Protein AF-A0A147KDQ9-F1 (afdb_monomer)

Solvent-accessible surface area (backbone atoms only — not comparable to full-atom values): 6694 Å² total; per-residue (Å²): 138,82,65,73,85,80,71,43,67,66,61,52,50,49,51,52,52,47,55,50,48,77,66,48,71,73,97,80,78,77,42,20,35,62,32,43,52,50,26,48,56,58,44,54,78,77,46,95,68,72,70,48,73,58,64,41,57,66,44,15,33,39,36,40,86,88,70,53,50,37,37,23,43,90,65,26,32,38,34,63,49,98,86,64,49,82,44,77,42,60,36,92,40,34,65,63,49,34,54,53,51,48,66,70,64,48,79,79,76,75,81,82,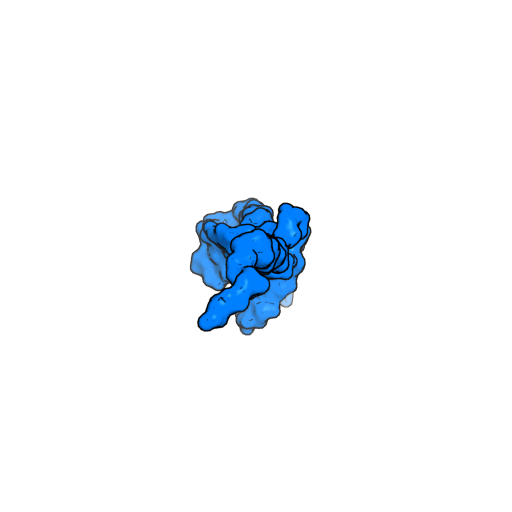125

Mean predicted aligned error: 12.44 Å

pLDDT: mean 78.56, std 15.5, range [39.53, 95.81]

Sequence (113 aa):
MSHPRLNNPRTYRAKQAEAARVRRLPKHGFRADRSVEALFCELREGWAQPWFQTGSPDVAFVSTTCGLNVWCCDGMFIWSDRCGATVTHPANDPSGAAARLNSMLAPQVSAAA

Foldseek 3Di:
DDDPVVPDVVVVVVVVVVVVVVVDDDPPDFFQLVLQVLLCVLQVVPDPFDKDWDDGRAKIWIATPVGWIWIGHDQWIWTAAPVRDIDIDGSVCSNVVNVVVCVRPDDPPPPDD

Radius of gyration: 21.88 Å; Cα contacts (8 Å, |Δi|>4): 139; chains: 1; bounding box: 82×25×46 Å

Nearest PDB structures (foldseek):
  4n7z-assembly1_A-2  TM=5.007E-01  e=2.232E-01  Homo sapiens
  8xpg-assembly1_B  TM=5.405E-01  e=5.542E-01  Homo sapiens
  6w3j-assembly1_B  TM=5.320E-01  e=1.376E+00  Homo sapiens
  6n45-assembly1_B  TM=3.857E-01  e=6.648E-01  Homo sapiens
  6n46-assembly1_A  TM=4.474E-01  e=1.554E+00  Homo sapiens

Structure (mmCIF, N/CA/C/O backbone):
data_AF-A0A147KDQ9-F1
#
_entry.id   AF-A0A147KDQ9-F1
#
loop_
_atom_site.group_PDB
_atom_site.id
_atom_site.type_symbol
_atom_site.label_atom_id
_atom_site.label_alt_id
_atom_site.label_comp_id
_atom_site.label_asym_id
_atom_site.label_entity_id
_atom_site.label_seq_id
_atom_site.pdbx_PDB_ins_code
_atom_site.Cartn_x
_atom_site.Cartn_y
_atom_site.Cartn_z
_atom_site.occupancy
_atom_site.B_iso_or_equiv
_atom_site.auth_seq_id
_atom_site.auth_comp_id
_atom_site.auth_asym_id
_atom_site.auth_atom_id
_atom_site.pdbx_PDB_model_num
ATOM 1 N N . MET A 1 1 ? 53.501 -10.937 -19.959 1.00 45.31 1 MET A N 1
ATOM 2 C CA . MET A 1 1 ? 52.968 -10.664 -21.311 1.00 45.31 1 MET A CA 1
ATOM 3 C C . MET A 1 1 ? 51.501 -10.281 -21.184 1.00 45.31 1 MET A C 1
ATOM 5 O O . MET A 1 1 ? 50.697 -11.112 -20.788 1.00 45.31 1 MET A O 1
ATOM 9 N N . SER A 1 2 ? 51.162 -9.017 -21.424 1.00 54.25 2 SER A N 1
ATOM 10 C CA . SER A 1 2 ? 49.806 -8.480 -21.243 1.00 54.25 2 SER A CA 1
ATOM 11 C C . SER A 1 2 ? 49.020 -8.658 -22.544 1.00 54.25 2 SER A C 1
ATOM 13 O O . SER A 1 2 ? 49.371 -8.052 -23.552 1.00 54.25 2 SER A O 1
ATOM 15 N N . HIS A 1 3 ? 47.985 -9.503 -22.561 1.00 50.81 3 HIS A N 1
ATOM 16 C CA . HIS A 1 3 ? 47.172 -9.732 -23.760 1.00 50.81 3 HIS A CA 1
ATOM 17 C C . HIS A 1 3 ? 46.400 -8.451 -24.151 1.00 50.81 3 HIS A C 1
ATOM 19 O O . HIS A 1 3 ? 45.506 -8.038 -23.406 1.00 50.81 3 HIS A O 1
ATOM 25 N N . PRO A 1 4 ? 46.652 -7.838 -25.329 1.00 54.56 4 PRO A N 1
ATOM 26 C CA . PRO A 1 4 ? 46.043 -6.554 -25.713 1.00 54.56 4 PRO A CA 1
ATOM 27 C C . PRO A 1 4 ? 44.512 -6.596 -25.831 1.00 54.56 4 PRO A C 1
ATOM 29 O O . PRO A 1 4 ? 43.841 -5.572 -25.749 1.00 54.56 4 PRO A O 1
ATOM 32 N N . ARG A 1 5 ? 43.942 -7.795 -26.010 1.00 54.56 5 ARG A N 1
ATOM 33 C CA . ARG A 1 5 ? 42.498 -8.008 -26.187 1.00 54.56 5 ARG A CA 1
ATOM 34 C C . ARG A 1 5 ? 41.688 -7.935 -24.890 1.00 54.56 5 ARG A C 1
ATOM 36 O O . ARG A 1 5 ? 40.474 -7.785 -24.965 1.00 54.56 5 ARG A O 1
ATOM 43 N N . LEU A 1 6 ? 42.333 -8.018 -23.725 1.00 54.81 6 LEU A N 1
ATOM 44 C CA . LEU A 1 6 ? 41.653 -7.974 -22.423 1.00 54.81 6 LEU A CA 1
ATOM 45 C C . LEU A 1 6 ? 41.573 -6.567 -21.821 1.00 54.81 6 LEU A C 1
ATOM 47 O O . LEU A 1 6 ? 40.750 -6.339 -20.941 1.00 54.81 6 LEU A O 1
ATOM 51 N N . ASN A 1 7 ? 42.369 -5.617 -22.320 1.00 57.56 7 ASN A N 1
ATOM 52 C CA . ASN A 1 7 ? 42.484 -4.276 -21.745 1.00 57.56 7 ASN A CA 1
ATOM 53 C C . ASN A 1 7 ? 42.011 -3.181 -22.712 1.00 57.56 7 ASN A C 1
ATOM 55 O O . ASN A 1 7 ? 42.593 -2.103 -22.788 1.00 57.56 7 ASN A O 1
ATOM 59 N N . ASN A 1 8 ? 40.971 -3.466 -23.506 1.00 70.06 8 ASN A N 1
ATOM 60 C CA . ASN A 1 8 ? 40.375 -2.454 -24.368 1.00 70.06 8 ASN A CA 1
ATOM 61 C C . ASN A 1 8 ? 39.387 -1.593 -23.544 1.00 70.06 8 ASN A C 1
ATOM 63 O O . ASN A 1 8 ? 38.324 -2.078 -23.129 1.00 70.06 8 ASN A O 1
ATOM 67 N N . PRO A 1 9 ? 39.688 -0.300 -23.316 1.00 73.44 9 PRO A N 1
ATOM 68 C CA . PRO A 1 9 ? 38.844 0.574 -22.506 1.00 73.44 9 PRO A CA 1
ATOM 69 C C . PRO A 1 9 ? 37.449 0.769 -23.114 1.00 73.44 9 PRO A C 1
ATOM 71 O O . PRO A 1 9 ? 36.497 1.031 -22.384 1.00 73.44 9 PRO A O 1
ATOM 74 N N . ARG A 1 10 ? 37.280 0.584 -24.432 1.00 73.19 10 ARG A N 1
ATOM 75 C CA . ARG A 1 10 ? 35.965 0.649 -25.087 1.00 73.19 10 ARG A CA 1
ATOM 76 C C . ARG A 1 10 ? 35.090 -0.547 -24.733 1.00 73.19 10 ARG A C 1
ATOM 78 O O . ARG A 1 10 ? 33.920 -0.357 -24.424 1.00 73.19 10 ARG A O 1
ATOM 85 N N . THR A 1 11 ? 35.645 -1.759 -24.713 1.00 74.38 11 THR A N 1
ATOM 86 C CA . THR A 1 11 ? 34.887 -2.959 -24.317 1.00 74.38 11 THR A CA 1
ATOM 87 C C . THR A 1 11 ? 34.550 -2.948 -22.833 1.00 74.38 11 THR A C 1
ATOM 89 O O . THR A 1 11 ? 33.468 -3.382 -22.454 1.00 74.38 11 THR A O 1
ATOM 92 N N . TYR A 1 12 ? 35.434 -2.401 -21.995 1.00 74.88 12 TYR A N 1
ATOM 93 C CA . TYR A 1 12 ? 35.145 -2.208 -20.576 1.00 74.88 12 TYR A CA 1
ATOM 94 C C . TYR A 1 12 ? 34.007 -1.202 -20.369 1.00 74.88 12 TYR A C 1
ATOM 96 O O . TYR A 1 12 ? 33.035 -1.509 -19.684 1.00 74.88 12 TYR A O 1
ATOM 104 N N . ARG A 1 13 ? 34.063 -0.044 -21.043 1.00 76.94 13 ARG A N 1
ATOM 105 C CA . ARG A 1 13 ? 32.981 0.954 -21.017 1.00 76.94 13 ARG A CA 1
ATOM 106 C C . ARG A 1 13 ? 31.664 0.401 -21.559 1.00 76.94 13 ARG A C 1
ATOM 108 O O . ARG A 1 13 ? 30.624 0.687 -20.983 1.00 76.94 13 ARG A O 1
ATOM 115 N N . ALA A 1 14 ? 31.695 -0.412 -22.614 1.00 77.25 14 ALA A N 1
ATOM 116 C CA . ALA A 1 14 ? 30.503 -1.062 -23.155 1.00 77.25 14 ALA A CA 1
ATOM 117 C C . ALA A 1 14 ? 29.891 -2.057 -22.155 1.00 77.25 14 ALA A C 1
ATOM 119 O O . ALA A 1 14 ? 28.692 -2.002 -21.906 1.00 77.25 14 ALA A O 1
ATOM 120 N N . LYS A 1 15 ? 30.710 -2.899 -21.510 1.00 73.50 15 LYS A N 1
ATOM 121 C CA . LYS A 1 15 ? 30.255 -3.814 -20.449 1.00 73.50 15 LYS A CA 1
ATOM 122 C C . LYS A 1 15 ? 29.701 -3.067 -19.237 1.00 73.50 15 LYS A C 1
ATOM 124 O O . LYS A 1 15 ? 28.675 -3.465 -18.704 1.00 73.50 15 LYS A O 1
ATOM 129 N N . GLN A 1 16 ? 30.341 -1.973 -18.820 1.00 72.38 16 GLN A N 1
ATOM 130 C CA . GLN A 1 16 ? 29.831 -1.128 -17.740 1.00 72.38 16 GLN A CA 1
ATOM 131 C C . GLN A 1 16 ? 28.523 -0.427 -18.118 1.00 72.38 16 GLN A C 1
ATOM 133 O O . GLN A 1 16 ? 27.612 -0.373 -17.299 1.00 72.38 16 GLN A O 1
ATOM 138 N N . ALA A 1 17 ? 28.405 0.086 -19.345 1.00 72.25 17 ALA A N 1
ATOM 139 C CA . ALA A 1 17 ? 27.181 0.711 -19.836 1.00 72.25 17 ALA A CA 1
ATOM 140 C C . ALA A 1 17 ? 26.032 -0.300 -19.931 1.00 72.25 17 ALA A C 1
ATOM 142 O O . ALA A 1 17 ? 24.906 0.034 -19.577 1.00 72.25 17 ALA A O 1
ATOM 143 N N . GLU A 1 18 ? 26.320 -1.532 -20.348 1.00 67.06 18 GLU A N 1
ATOM 144 C CA . GLU A 1 18 ? 25.334 -2.607 -20.417 1.00 67.06 18 GLU A CA 1
ATOM 145 C C . GLU A 1 18 ? 24.924 -3.091 -19.023 1.00 67.06 18 GLU A C 1
ATOM 147 O O . GLU A 1 18 ? 23.739 -3.146 -18.718 1.00 67.06 18 GLU A O 1
ATOM 152 N N . ALA A 1 19 ? 25.878 -3.305 -18.113 1.00 68.44 19 ALA A N 1
ATOM 153 C CA . ALA A 1 19 ? 25.578 -3.593 -16.711 1.00 68.44 19 ALA A CA 1
ATOM 154 C C . ALA A 1 19 ? 24.766 -2.460 -16.053 1.00 68.44 19 ALA A C 1
ATOM 156 O O . ALA A 1 19 ? 23.866 -2.717 -15.257 1.00 68.44 19 ALA A O 1
ATOM 157 N N . ALA A 1 20 ? 25.038 -1.202 -16.412 1.00 65.00 20 ALA A N 1
ATOM 158 C CA . ALA A 1 20 ? 24.259 -0.052 -15.966 1.00 65.00 20 ALA A CA 1
ATOM 159 C C . ALA A 1 20 ? 22.867 0.014 -16.613 1.00 65.00 20 ALA A C 1
ATOM 161 O O . ALA A 1 20 ? 21.962 0.563 -15.997 1.00 65.00 20 ALA A O 1
ATOM 162 N N . ARG A 1 21 ? 22.669 -0.524 -17.823 1.00 61.06 21 ARG A N 1
ATOM 163 C CA . ARG A 1 21 ? 21.352 -0.643 -18.471 1.00 61.06 21 ARG A CA 1
ATOM 164 C C . ARG A 1 21 ? 20.519 -1.758 -17.860 1.00 61.06 21 ARG A C 1
ATOM 166 O O . ARG A 1 21 ? 19.373 -1.499 -17.533 1.00 61.06 21 ARG A O 1
ATOM 173 N N . VAL A 1 22 ? 21.102 -2.932 -17.625 1.00 60.56 22 VAL A N 1
ATOM 174 C CA . VAL A 1 22 ? 20.445 -4.039 -16.908 1.00 60.56 22 VAL A CA 1
ATOM 175 C C . VAL A 1 22 ? 20.051 -3.612 -15.489 1.00 60.56 22 VAL A C 1
ATOM 177 O O . VAL A 1 22 ? 19.010 -4.014 -14.986 1.00 60.56 22 VAL A O 1
ATOM 180 N N . ARG A 1 23 ? 20.845 -2.736 -14.858 1.00 57.47 23 ARG A N 1
ATOM 181 C CA . ARG A 1 23 ? 20.518 -2.117 -13.562 1.00 57.47 23 ARG A CA 1
ATOM 182 C C . ARG A 1 23 ? 19.529 -0.951 -13.631 1.00 57.47 23 ARG A C 1
ATOM 184 O O . ARG A 1 23 ? 19.054 -0.519 -12.587 1.00 57.47 23 ARG A O 1
ATOM 191 N N . ARG A 1 24 ? 19.248 -0.383 -14.807 1.00 54.03 24 ARG A N 1
ATOM 192 C CA . ARG A 1 24 ? 18.267 0.701 -14.939 1.00 54.03 24 ARG A CA 1
ATOM 193 C C . ARG A 1 24 ? 16.882 0.076 -15.029 1.00 54.03 24 ARG A C 1
ATOM 195 O O . ARG A 1 24 ? 16.541 -0.494 -16.061 1.00 54.03 24 ARG A O 1
ATOM 202 N N . LEU A 1 25 ? 16.082 0.238 -13.975 1.00 54.88 25 LEU A N 1
ATOM 203 C CA . LEU A 1 25 ? 14.654 -0.059 -14.044 1.00 54.88 25 LEU A CA 1
ATOM 204 C C . LEU A 1 25 ? 14.005 0.731 -15.201 1.00 54.88 25 LEU A C 1
ATOM 206 O O . LEU A 1 25 ? 14.428 1.862 -15.489 1.00 54.88 25 LEU A O 1
ATOM 210 N N . PRO A 1 26 ? 12.985 0.168 -15.873 1.00 52.66 26 PRO A N 1
ATOM 211 C CA . PRO A 1 26 ? 12.234 0.871 -16.905 1.00 52.66 26 PRO A CA 1
ATOM 212 C C . PRO A 1 26 ? 11.715 2.206 -16.355 1.00 52.66 26 PRO A C 1
ATOM 214 O O . PRO A 1 26 ? 10.927 2.239 -15.414 1.00 52.66 26 PRO A O 1
ATOM 217 N N . LYS A 1 27 ? 12.147 3.321 -16.956 1.00 57.12 27 LYS A N 1
ATOM 218 C CA . LYS A 1 27 ? 11.924 4.701 -16.473 1.00 57.12 27 LYS A CA 1
ATOM 219 C C . LYS A 1 27 ? 10.453 5.170 -16.446 1.00 57.12 27 LYS A C 1
ATOM 221 O O . LYS A 1 27 ? 10.209 6.343 -16.175 1.00 57.12 27 LYS A O 1
ATOM 226 N N . HIS A 1 28 ? 9.488 4.290 -16.723 1.00 59.84 28 HIS A N 1
ATOM 227 C CA . HIS A 1 28 ? 8.074 4.640 -16.911 1.00 59.84 28 HIS A CA 1
ATOM 228 C C . HIS A 1 28 ? 7.069 3.709 -16.208 1.00 59.84 28 HIS A C 1
ATOM 230 O O . HIS A 1 28 ? 5.875 3.909 -16.380 1.00 59.84 28 HIS A O 1
ATOM 236 N N . GLY A 1 29 ? 7.503 2.694 -15.451 1.00 68.38 29 GLY A N 1
ATOM 237 C CA . GLY A 1 29 ? 6.575 1.657 -14.971 1.00 68.38 29 GLY A CA 1
ATOM 238 C C . GLY A 1 29 ? 5.883 1.972 -13.646 1.00 68.38 29 GLY A C 1
ATOM 239 O O . GLY A 1 29 ? 4.665 1.898 -13.538 1.00 68.38 29 GLY A O 1
ATOM 240 N N . PHE A 1 30 ? 6.662 2.302 -12.621 1.00 76.88 30 PHE A N 1
ATOM 241 C CA . PHE A 1 30 ? 6.169 2.348 -11.252 1.00 76.88 30 PHE A CA 1
ATOM 242 C C . PHE A 1 30 ? 7.070 3.235 -10.393 1.00 76.88 30 PHE A C 1
ATOM 244 O O . PHE A 1 30 ? 8.284 3.269 -10.593 1.00 76.88 30 PHE A O 1
ATOM 251 N N . ARG A 1 31 ? 6.467 3.974 -9.462 1.00 87.62 31 ARG A N 1
ATOM 252 C CA . ARG A 1 31 ? 7.161 4.842 -8.511 1.00 87.62 31 ARG A CA 1
ATOM 253 C C . ARG A 1 31 ? 6.531 4.670 -7.139 1.00 87.62 31 ARG A C 1
ATOM 255 O O . ARG A 1 31 ? 5.388 5.086 -6.927 1.00 87.62 31 ARG A O 1
ATOM 262 N N . ALA A 1 32 ? 7.273 4.047 -6.232 1.00 89.75 32 ALA A N 1
ATOM 263 C CA . ALA A 1 32 ? 6.800 3.764 -4.886 1.00 89.75 32 ALA A CA 1
ATOM 264 C C . ALA A 1 32 ? 6.496 5.057 -4.121 1.00 89.75 32 ALA A C 1
ATOM 266 O O . ALA A 1 32 ? 5.425 5.186 -3.535 1.00 89.75 32 ALA A O 1
ATOM 267 N N . ASP A 1 33 ? 7.385 6.049 -4.209 1.00 91.06 33 ASP A N 1
ATOM 268 C CA . ASP A 1 33 ? 7.200 7.369 -3.604 1.00 91.06 33 ASP A CA 1
ATOM 269 C C . ASP A 1 33 ? 5.902 8.061 -4.047 1.00 91.06 33 ASP A C 1
ATOM 271 O O . ASP A 1 33 ? 5.151 8.551 -3.209 1.00 91.06 33 ASP A O 1
ATOM 275 N N . ARG A 1 34 ? 5.585 8.032 -5.346 1.00 91.19 34 ARG A N 1
ATOM 276 C CA . ARG A 1 34 ? 4.331 8.592 -5.880 1.00 91.19 34 ARG A CA 1
ATOM 277 C C . ARG A 1 34 ? 3.089 7.833 -5.428 1.00 91.19 34 ARG A C 1
ATOM 279 O O . ARG A 1 34 ? 2.056 8.447 -5.185 1.00 91.19 34 ARG A O 1
ATOM 286 N N . SER A 1 35 ? 3.185 6.512 -5.333 1.00 91.44 35 SER A N 1
ATOM 287 C CA . SER A 1 35 ? 2.060 5.672 -4.914 1.00 91.44 35 SER A CA 1
ATOM 288 C C . SER A 1 35 ? 1.754 5.882 -3.429 1.00 91.44 35 SER A C 1
ATOM 290 O O . SER A 1 35 ? 0.595 6.039 -3.053 1.00 91.44 35 SER A O 1
ATOM 292 N N . VAL A 1 36 ? 2.792 5.978 -2.591 1.00 92.56 36 VAL A N 1
ATOM 293 C CA . VAL A 1 36 ? 2.657 6.327 -1.169 1.00 92.56 36 VAL A CA 1
ATOM 294 C C . VAL A 1 36 ? 2.115 7.738 -0.986 1.00 92.56 36 VAL A C 1
ATOM 296 O O . VAL A 1 36 ? 1.240 7.925 -0.153 1.00 92.56 36 VAL A O 1
ATOM 299 N N . GLU A 1 37 ? 2.577 8.712 -1.773 1.00 91.94 37 GLU A N 1
ATOM 300 C CA . GLU A 1 37 ? 2.046 10.082 -1.744 1.00 91.94 37 GLU A CA 1
ATOM 301 C C . GLU A 1 37 ? 0.539 10.112 -2.063 1.00 91.94 37 GLU A C 1
ATOM 303 O O . GLU A 1 37 ? -0.227 10.768 -1.359 1.00 91.94 37 GLU A O 1
ATOM 308 N N . ALA A 1 38 ? 0.089 9.360 -3.073 1.00 91.75 38 ALA A N 1
ATOM 309 C CA . ALA A 1 38 ? -1.334 9.239 -3.394 1.00 91.75 38 ALA A CA 1
ATOM 310 C C . ALA A 1 38 ? -2.132 8.570 -2.262 1.00 91.75 38 ALA A C 1
ATOM 312 O O . ALA A 1 38 ? -3.163 9.095 -1.850 1.00 91.75 38 ALA A O 1
ATOM 313 N N . LEU A 1 39 ? -1.629 7.461 -1.707 1.00 90.94 39 LEU A N 1
ATOM 314 C CA . LEU A 1 39 ? -2.255 6.786 -0.566 1.00 90.94 39 LEU A CA 1
ATOM 315 C C . LEU A 1 39 ? -2.347 7.710 0.658 1.00 90.94 39 LEU A C 1
ATOM 317 O O . LEU A 1 3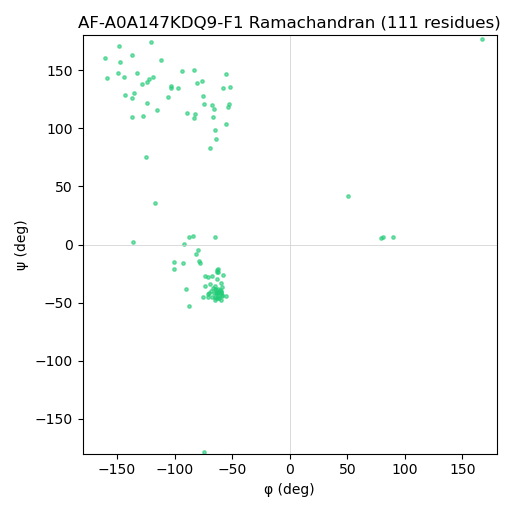9 ? -3.361 7.740 1.350 1.00 90.94 39 LEU A O 1
ATOM 321 N N . PHE A 1 40 ? -1.296 8.485 0.920 1.00 89.44 40 PHE A N 1
ATOM 322 C CA . PHE A 1 40 ? -1.258 9.451 2.011 1.00 89.44 40 PHE A CA 1
ATOM 323 C C . PHE A 1 40 ? -2.325 10.535 1.842 1.00 89.44 40 PHE A C 1
ATOM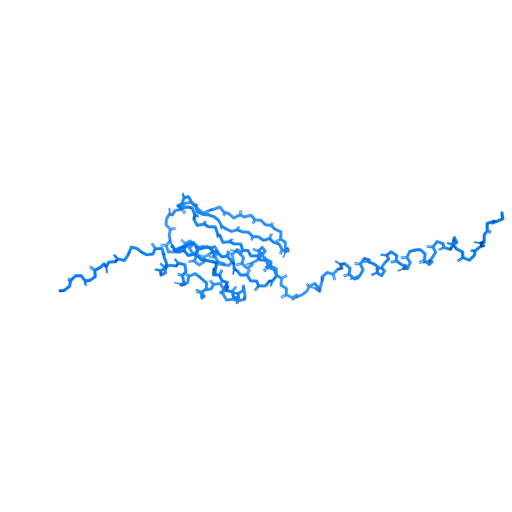 325 O O . PHE A 1 40 ? -2.982 10.896 2.817 1.00 89.44 40 PHE A O 1
ATOM 332 N N . CYS A 1 41 ? -2.524 11.046 0.623 1.00 89.06 41 CYS A N 1
ATOM 333 C CA . CYS A 1 41 ? -3.578 12.019 0.339 1.00 89.06 41 CYS A CA 1
ATOM 334 C C . CYS A 1 41 ? -4.973 11.462 0.660 1.00 89.06 41 CYS A C 1
ATOM 336 O O . CYS A 1 41 ? -5.710 12.121 1.388 1.00 89.06 41 CYS A O 1
ATOM 338 N N . GLU A 1 42 ? -5.282 10.243 0.211 1.00 89.38 42 GLU A N 1
ATOM 339 C CA . GLU A 1 42 ? -6.558 9.556 0.485 1.00 89.38 42 GLU A CA 1
ATOM 340 C C . GLU A 1 42 ? -6.795 9.351 1.993 1.00 89.38 42 GLU A C 1
ATOM 342 O O . GLU A 1 42 ? -7.889 9.564 2.515 1.00 89.38 42 GLU A O 1
ATOM 347 N N . LEU A 1 43 ? -5.752 8.965 2.734 1.00 84.94 43 LEU A N 1
ATOM 348 C CA . LEU A 1 43 ? -5.850 8.726 4.176 1.00 84.94 43 LEU A CA 1
ATOM 349 C C . LEU A 1 43 ? -5.961 10.026 4.982 1.00 84.94 43 LEU 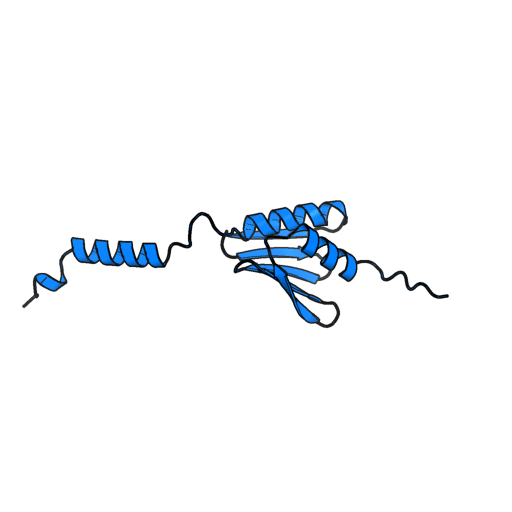A C 1
ATOM 351 O O . LEU A 1 43 ? -6.676 10.073 5.984 1.00 84.94 43 LEU A O 1
ATOM 355 N N . ARG A 1 44 ? -5.285 11.099 4.555 1.00 79.75 44 ARG A N 1
ATOM 356 C CA . ARG A 1 44 ? -5.318 12.400 5.239 1.00 79.75 44 ARG A CA 1
ATOM 357 C C . ARG A 1 44 ? -6.713 13.026 5.240 1.00 79.75 44 ARG A C 1
ATOM 359 O O . ARG A 1 44 ? -7.041 13.742 6.180 1.00 79.75 44 ARG A O 1
ATOM 366 N N . GLU A 1 45 ? -7.533 12.760 4.228 1.00 74.19 45 GLU A N 1
ATOM 367 C CA . GLU A 1 45 ? -8.910 13.267 4.173 1.00 74.19 45 GLU A CA 1
ATOM 368 C C . GLU A 1 4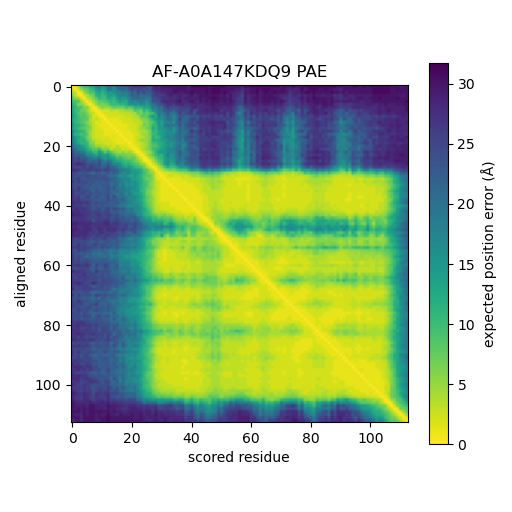5 ? -9.816 12.636 5.245 1.00 74.19 45 GLU A C 1
ATOM 370 O O . GLU A 1 45 ? -10.759 13.277 5.707 1.00 74.19 45 GLU A O 1
ATOM 375 N N . GLY A 1 46 ? -9.508 11.412 5.692 1.00 68.88 46 GLY A N 1
ATOM 376 C CA . GLY A 1 46 ? -10.309 10.677 6.677 1.00 68.88 46 GLY A CA 1
ATOM 377 C C . GLY A 1 46 ? -9.786 10.699 8.117 1.00 68.88 46 GLY A C 1
ATOM 378 O O . GLY A 1 46 ? -10.528 10.335 9.029 1.00 68.88 46 GLY A O 1
ATOM 379 N N . TRP A 1 47 ? -8.527 11.092 8.354 1.00 70.94 47 TRP A N 1
ATOM 380 C CA . TRP A 1 47 ? -7.852 10.867 9.641 1.00 70.94 47 TRP A CA 1
ATOM 381 C C . TRP A 1 47 ? -7.091 12.090 10.160 1.00 70.94 47 TRP A C 1
ATOM 383 O O . TRP A 1 47 ? -6.226 12.636 9.485 1.00 70.94 47 TRP A O 1
ATOM 393 N N . ALA A 1 48 ? -7.323 12.442 11.429 1.00 61.66 48 ALA A N 1
ATOM 394 C CA . ALA A 1 48 ? -6.657 13.555 12.123 1.00 61.66 48 ALA A CA 1
ATOM 395 C C . ALA A 1 48 ? -5.316 13.183 12.801 1.00 61.66 48 ALA A C 1
ATOM 397 O O . ALA A 1 48 ? -4.761 13.977 13.559 1.00 61.66 48 ALA A O 1
ATOM 398 N N . GLN A 1 49 ? -4.810 11.963 12.594 1.00 68.00 49 GLN A N 1
ATOM 399 C CA . GLN A 1 49 ? -3.582 11.479 13.237 1.00 68.00 49 GLN A CA 1
ATOM 400 C C . GLN A 1 49 ? -2.335 11.947 12.470 1.00 68.00 49 GLN A C 1
ATOM 402 O O . GLN A 1 49 ? -2.393 12.106 11.251 1.00 68.00 49 GLN A O 1
ATOM 407 N N . PRO A 1 50 ? -1.191 12.144 13.145 1.00 67.25 50 PRO A N 1
ATOM 408 C CA . PRO A 1 50 ? 0.060 12.406 12.453 1.00 67.25 50 PRO A CA 1
ATOM 409 C C . PRO A 1 50 ? 0.498 11.158 11.675 1.00 67.25 50 PRO A C 1
ATOM 411 O O . PRO A 1 50 ? 0.724 10.085 12.240 1.00 67.25 50 PRO A O 1
ATOM 414 N N . TRP A 1 51 ? 0.614 11.325 10.362 1.00 79.81 51 TRP A N 1
ATOM 415 C CA . TRP A 1 51 ? 1.140 10.333 9.435 1.00 79.81 51 TRP A CA 1
ATOM 416 C C . TRP A 1 51 ? 2.567 10.721 9.046 1.00 79.81 51 TRP A C 1
ATOM 418 O O . TRP A 1 51 ? 2.839 11.875 8.707 1.00 79.81 51 TRP A O 1
ATOM 428 N N . PHE A 1 52 ? 3.473 9.751 9.059 1.00 84.56 52 PHE A N 1
ATOM 429 C CA . PHE A 1 52 ? 4.849 9.920 8.609 1.00 84.56 52 PHE A CA 1
ATOM 430 C C . PHE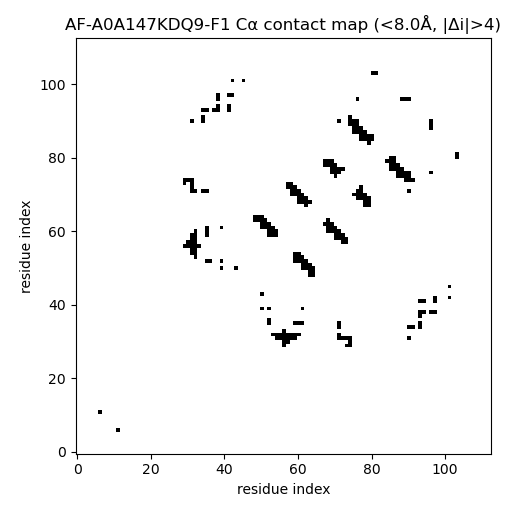 A 1 52 ? 5.012 9.226 7.265 1.00 84.56 52 PHE A C 1
ATOM 432 O O . PHE A 1 52 ? 4.709 8.043 7.153 1.00 84.56 52 PHE A O 1
ATOM 439 N N . GLN A 1 53 ? 5.511 9.941 6.259 1.00 89.19 53 GLN A N 1
ATOM 440 C CA . GLN A 1 53 ? 5.850 9.361 4.961 1.00 89.19 53 GLN A CA 1
ATOM 441 C C . GLN A 1 53 ? 7.320 9.607 4.638 1.00 89.19 53 GLN A C 1
ATOM 443 O O . GLN A 1 53 ? 7.859 10.678 4.923 1.00 89.19 53 GLN A O 1
ATOM 448 N N . THR A 1 54 ? 7.970 8.627 4.025 1.00 89.12 54 THR A N 1
ATOM 449 C CA . THR A 1 54 ? 9.301 8.788 3.432 1.00 89.12 54 THR A CA 1
ATOM 450 C C . THR A 1 54 ? 9.544 7.668 2.429 1.00 89.12 54 THR A C 1
ATOM 452 O O . THR A 1 54 ? 8.874 6.634 2.449 1.00 89.12 54 THR A O 1
ATOM 455 N N . GLY A 1 55 ? 10.491 7.862 1.521 1.00 88.56 55 GLY A N 1
ATOM 456 C CA . GLY A 1 55 ? 10.782 6.858 0.515 1.00 88.56 55 GLY A CA 1
ATOM 457 C C . GLY A 1 55 ? 11.657 7.338 -0.623 1.00 88.56 55 GLY A C 1
ATOM 458 O O . GLY A 1 55 ? 12.029 8.506 -0.722 1.00 88.56 55 GLY A O 1
ATOM 459 N N . SER A 1 56 ? 11.959 6.389 -1.495 1.00 88.31 56 SER A N 1
ATOM 460 C CA . SER A 1 56 ? 12.598 6.552 -2.789 1.00 88.31 56 SER A CA 1
ATOM 461 C C . SER A 1 56 ? 11.664 6.023 -3.892 1.00 88.31 56 SER A C 1
ATOM 463 O O . SER A 1 56 ? 10.618 5.434 -3.601 1.00 88.31 56 SER A O 1
ATOM 465 N N . PRO A 1 57 ? 12.019 6.195 -5.176 1.00 86.50 57 PRO A N 1
ATOM 466 C CA . PRO A 1 57 ? 11.237 5.637 -6.277 1.00 86.50 57 PRO A CA 1
ATOM 467 C C . PRO A 1 57 ? 11.061 4.110 -6.227 1.00 86.50 57 PRO A C 1
ATOM 469 O O . PRO A 1 57 ? 10.070 3.616 -6.758 1.00 86.50 57 PRO A O 1
ATOM 472 N N . ASP A 1 58 ? 11.985 3.381 -5.593 1.00 86.00 58 ASP A N 1
ATOM 473 C CA . ASP A 1 58 ? 11.971 1.912 -5.534 1.00 86.00 58 ASP A CA 1
ATOM 474 C C . ASP A 1 58 ? 11.194 1.381 -4.318 1.00 86.00 58 ASP A C 1
ATOM 476 O O . ASP A 1 58 ? 10.489 0.374 -4.412 1.00 86.00 58 ASP A O 1
ATOM 480 N N . VAL A 1 59 ? 11.320 2.062 -3.173 1.00 90.00 59 VAL A N 1
ATOM 481 C CA . VAL A 1 59 ? 10.676 1.694 -1.907 1.00 90.00 59 VAL A CA 1
ATOM 482 C C . VAL A 1 59 ? 10.253 2.949 -1.164 1.00 90.00 59 VAL A C 1
ATOM 484 O O . VAL A 1 59 ? 11.072 3.826 -0.900 1.00 90.00 59 VAL A O 1
ATOM 487 N N . ALA A 1 60 ? 8.997 3.002 -0.746 1.00 93.88 60 ALA A N 1
ATOM 488 C CA . ALA A 1 60 ? 8.474 4.059 0.107 1.00 93.88 60 ALA A CA 1
ATOM 489 C C . ALA A 1 60 ? 7.584 3.471 1.198 1.00 93.88 60 ALA A C 1
ATOM 491 O O . ALA A 1 60 ? 7.158 2.322 1.100 1.00 93.88 60 ALA A O 1
ATOM 492 N N . PHE A 1 61 ? 7.302 4.236 2.244 1.00 92.38 61 PHE A N 1
ATOM 493 C CA . PHE A 1 61 ? 6.372 3.809 3.277 1.00 92.38 61 PHE A CA 1
ATOM 494 C C . PHE A 1 61 ? 5.602 4.978 3.876 1.00 92.38 61 PHE A C 1
ATOM 496 O O . PHE A 1 61 ? 6.055 6.127 3.860 1.00 92.38 61 PHE A O 1
ATOM 503 N N . VAL A 1 62 ? 4.449 4.645 4.449 1.00 92.06 62 VAL A N 1
ATOM 504 C CA . VAL A 1 62 ? 3.702 5.510 5.352 1.00 92.06 62 VAL A CA 1
ATOM 505 C C . VAL A 1 62 ? 3.478 4.793 6.682 1.00 92.06 62 VAL A C 1
ATOM 507 O O . VAL A 1 62 ? 3.234 3.587 6.725 1.00 92.06 62 VAL A O 1
ATOM 510 N N . SER A 1 63 ? 3.597 5.528 7.780 1.00 89.44 63 SER A N 1
ATOM 511 C CA . SER A 1 63 ? 3.447 5.022 9.142 1.00 89.44 63 SER A CA 1
ATOM 512 C C . SER A 1 63 ? 2.545 5.939 9.967 1.00 89.44 63 SER A C 1
ATOM 514 O O . SER A 1 63 ? 2.537 7.155 9.758 1.00 89.44 63 SER A O 1
ATOM 516 N N . THR A 1 64 ? 1.798 5.369 10.912 1.00 83.69 64 THR A N 1
ATOM 517 C CA . THR A 1 64 ? 0.997 6.106 11.901 1.00 83.69 64 THR A CA 1
ATOM 518 C C . THR A 1 64 ? 1.548 5.953 13.310 1.00 83.69 64 THR A C 1
ATOM 520 O O . THR A 1 64 ? 2.178 4.956 13.663 1.00 83.69 64 THR A O 1
ATOM 523 N N . THR A 1 65 ? 1.188 6.890 14.186 1.00 78.56 65 THR A N 1
ATOM 524 C CA . THR A 1 65 ? 1.424 6.773 15.634 1.00 78.56 65 THR A CA 1
ATOM 525 C C . THR A 1 65 ? 0.697 5.606 16.297 1.00 78.56 65 THR A C 1
ATOM 527 O O . THR A 1 65 ? 1.127 5.157 17.355 1.00 78.56 65 THR A O 1
ATOM 530 N N . CYS A 1 66 ? -0.376 5.084 15.696 1.00 74.69 66 CYS A N 1
ATOM 531 C CA . CYS A 1 66 ? -1.086 3.908 16.206 1.00 74.69 66 CYS A CA 1
ATOM 532 C C . CYS A 1 66 ? -0.459 2.567 15.778 1.00 74.69 66 CYS A C 1
ATOM 534 O O . CYS A 1 66 ? -1.030 1.516 16.058 1.00 74.69 66 CYS A O 1
ATOM 536 N N . GLY A 1 67 ? 0.718 2.587 15.139 1.00 80.00 67 GLY A N 1
ATOM 537 C CA . GLY A 1 67 ? 1.500 1.387 14.831 1.00 80.00 67 GLY A CA 1
ATOM 538 C C . GLY A 1 67 ? 1.184 0.735 13.483 1.00 80.00 67 GLY A C 1
ATOM 539 O O . GLY A 1 67 ? 1.732 -0.328 13.188 1.00 80.00 67 GLY A O 1
ATOM 540 N N . LEU A 1 68 ? 0.347 1.357 12.644 1.00 86.88 68 LEU A N 1
ATOM 541 C CA . LEU A 1 68 ? 0.159 0.909 11.266 1.00 86.88 68 LEU A CA 1
ATOM 542 C C . LEU A 1 68 ? 1.374 1.320 10.435 1.00 86.88 68 LEU A C 1
ATOM 544 O O . LEU A 1 68 ? 1.729 2.494 10.383 1.00 86.88 68 LEU A O 1
ATOM 548 N N . ASN A 1 69 ? 1.966 0.355 9.737 1.00 91.94 69 ASN A N 1
ATOM 549 C CA . ASN A 1 69 ? 3.032 0.586 8.771 1.00 91.94 69 ASN A CA 1
ATOM 550 C C . ASN A 1 69 ? 2.611 0.007 7.423 1.00 91.94 69 ASN A C 1
ATOM 552 O O . ASN A 1 69 ? 2.330 -1.188 7.328 1.00 91.94 69 ASN A O 1
ATOM 556 N N . VAL A 1 70 ? 2.579 0.853 6.397 1.00 93.69 70 VAL A N 1
ATOM 557 C CA . VAL A 1 70 ? 2.284 0.463 5.020 1.00 93.69 70 VAL A CA 1
ATOM 558 C C . VAL A 1 70 ? 3.523 0.716 4.178 1.00 93.69 70 VAL A C 1
ATOM 560 O O . VAL A 1 70 ? 3.958 1.852 4.005 1.00 93.69 70 VAL A O 1
ATOM 563 N N . TRP A 1 71 ? 4.086 -0.356 3.646 1.00 95.25 71 TRP A N 1
ATOM 564 C CA . TRP A 1 71 ? 5.215 -0.332 2.729 1.00 95.25 71 TRP A CA 1
ATOM 565 C C . TRP A 1 71 ? 4.713 -0.328 1.301 1.00 95.25 71 TRP A C 1
ATOM 567 O O . TRP A 1 71 ? 3.676 -0.906 1.006 1.00 95.25 71 TRP A O 1
ATOM 577 N N . CYS A 1 72 ? 5.467 0.291 0.411 1.00 94.06 72 CYS A N 1
ATOM 578 C CA . CYS A 1 72 ? 5.240 0.275 -1.015 1.00 94.06 72 CYS A CA 1
ATOM 579 C C . CYS A 1 72 ? 6.535 -0.152 -1.694 1.00 94.06 72 CYS A C 1
ATOM 581 O O . CYS A 1 72 ? 7.518 0.592 -1.681 1.00 94.06 72 CYS A O 1
ATOM 583 N N . CYS A 1 73 ? 6.548 -1.344 -2.272 1.00 90.75 73 CYS A N 1
ATOM 584 C CA . CYS A 1 73 ? 7.687 -1.884 -3.001 1.00 90.75 73 CYS A CA 1
ATOM 585 C C . CYS A 1 73 ? 7.191 -2.801 -4.121 1.00 90.75 73 CYS A C 1
ATOM 587 O O . CYS A 1 73 ? 6.139 -3.422 -3.998 1.00 90.75 73 CYS A O 1
ATOM 589 N N . ASP A 1 74 ? 7.927 -2.842 -5.232 1.00 88.56 74 ASP A N 1
ATOM 590 C CA . ASP A 1 74 ? 7.648 -3.744 -6.363 1.00 88.56 74 ASP A CA 1
ATOM 591 C C . ASP A 1 74 ? 6.186 -3.723 -6.869 1.00 88.56 74 ASP A C 1
ATOM 593 O O . ASP A 1 74 ? 5.568 -4.748 -7.134 1.00 88.56 74 ASP A O 1
ATOM 597 N N . GLY A 1 75 ? 5.581 -2.536 -6.960 1.00 89.31 75 GLY A N 1
ATOM 598 C CA . GLY A 1 75 ? 4.203 -2.393 -7.438 1.00 89.31 75 GLY A CA 1
ATOM 599 C C . GLY A 1 75 ? 3.118 -2.711 -6.407 1.00 89.31 75 GLY A C 1
ATOM 600 O O . GLY A 1 75 ? 1.942 -2.686 -6.767 1.00 89.31 75 GLY A O 1
ATOM 601 N N . MET A 1 76 ? 3.477 -2.980 -5.148 1.00 93.25 76 MET A N 1
ATOM 602 C CA . MET A 1 76 ? 2.550 -3.450 -4.118 1.00 93.25 76 MET A CA 1
ATOM 603 C C . MET A 1 76 ? 2.631 -2.616 -2.841 1.00 93.25 76 MET A C 1
ATOM 605 O O . MET A 1 76 ? 3.715 -2.310 -2.347 1.00 93.25 76 MET A O 1
ATOM 609 N N . PHE A 1 77 ? 1.470 -2.311 -2.269 1.00 95.38 77 PHE A N 1
ATOM 610 C CA . PHE A 1 77 ? 1.329 -1.941 -0.871 1.00 95.38 77 PHE A CA 1
ATOM 611 C C . PHE A 1 77 ? 1.315 -3.189 0.009 1.00 95.38 77 PHE A C 1
ATOM 613 O O . PHE A 1 77 ? 0.671 -4.184 -0.327 1.00 95.38 77 PHE A O 1
ATOM 620 N N . ILE A 1 78 ? 1.997 -3.124 1.148 1.00 95.69 78 ILE A N 1
ATOM 621 C CA . ILE A 1 78 ? 2.150 -4.230 2.091 1.00 95.69 78 ILE A CA 1
ATOM 622 C C . ILE A 1 78 ? 1.971 -3.694 3.508 1.00 95.69 78 ILE A C 1
ATOM 624 O O . ILE A 1 78 ? 2.657 -2.754 3.904 1.00 95.69 78 ILE A O 1
ATOM 628 N N . TRP A 1 79 ? 1.075 -4.291 4.288 1.00 94.75 79 TRP A N 1
ATOM 629 C CA . TRP A 1 79 ? 0.872 -3.944 5.697 1.00 94.75 79 TRP A CA 1
ATOM 630 C C . TRP A 1 79 ? 0.438 -5.163 6.508 1.00 94.75 79 TRP A C 1
ATOM 632 O O . TRP A 1 79 ? 0.137 -6.217 5.949 1.00 94.75 79 TRP A O 1
ATOM 642 N N . SER A 1 80 ? 0.402 -5.020 7.830 1.00 92.81 80 SER A N 1
ATOM 643 C CA . SER A 1 80 ? -0.144 -6.041 8.727 1.00 92.81 80 SER A CA 1
ATOM 644 C C . SER A 1 80 ? -1.584 -5.713 9.097 1.00 92.81 80 SER A C 1
ATOM 646 O O . SER A 1 80 ? -1.888 -4.568 9.444 1.00 92.81 80 SER A O 1
ATOM 648 N N . ASP A 1 81 ? -2.464 -6.710 9.042 1.00 89.00 81 ASP A N 1
ATOM 649 C CA . ASP A 1 81 ? -3.822 -6.578 9.556 1.00 89.00 81 ASP A CA 1
ATOM 650 C C . ASP A 1 81 ? -3.880 -6.614 11.095 1.00 89.00 81 ASP A C 1
ATOM 652 O O . ASP A 1 81 ? -2.862 -6.734 11.782 1.00 89.00 81 ASP A O 1
ATOM 656 N N . ARG A 1 82 ? -5.092 -6.524 11.662 1.00 84.12 82 ARG A N 1
ATOM 657 C CA . ARG A 1 82 ? -5.298 -6.575 13.123 1.00 84.12 82 ARG A CA 1
ATOM 658 C C . ARG A 1 82 ? -4.867 -7.900 13.763 1.00 84.12 82 ARG A C 1
ATOM 660 O O . ARG A 1 82 ? -4.608 -7.927 14.961 1.00 84.12 82 ARG A O 1
ATOM 667 N N . CYS A 1 83 ? -4.820 -8.983 12.993 1.00 86.31 83 CYS A N 1
ATOM 668 C CA . CYS A 1 83 ? -4.383 -10.303 13.438 1.00 86.31 83 CYS A CA 1
ATO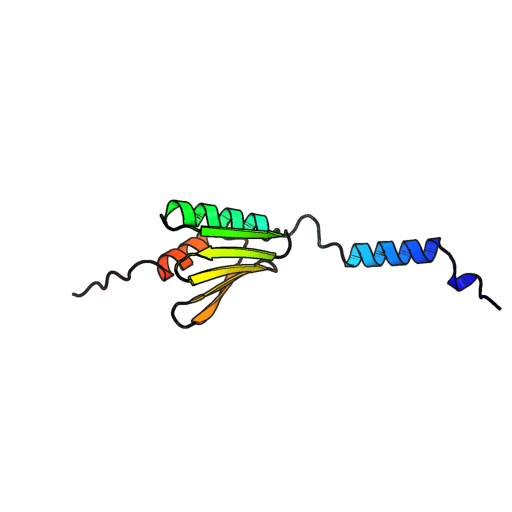M 669 C C . CYS A 1 83 ? -2.878 -10.522 13.209 1.00 86.31 83 CYS A C 1
ATOM 671 O O . CYS A 1 83 ? -2.360 -11.587 13.541 1.00 86.31 83 CYS A O 1
ATOM 673 N N . GLY A 1 84 ? -2.173 -9.525 12.664 1.00 85.94 84 GLY A N 1
ATOM 674 C CA . GLY A 1 84 ? -0.756 -9.600 12.326 1.00 85.94 84 GLY A CA 1
ATOM 675 C C . GLY A 1 84 ? -0.469 -10.302 10.997 1.00 85.94 84 GLY A C 1
ATOM 676 O O . GLY A 1 84 ? 0.699 -10.511 10.674 1.00 85.94 84 GLY A O 1
ATOM 677 N N . ALA A 1 85 ? -1.493 -10.656 10.216 1.00 90.69 85 ALA A N 1
ATOM 678 C CA . ALA A 1 85 ? -1.309 -11.265 8.908 1.00 90.69 85 ALA A CA 1
ATOM 679 C C . ALA A 1 85 ? -0.883 -10.212 7.879 1.00 90.69 85 ALA A C 1
ATOM 681 O O . ALA A 1 85 ? -1.374 -9.082 7.869 1.00 90.69 85 ALA A O 1
ATOM 682 N N . THR A 1 86 ? 0.039 -10.587 6.992 1.00 93.94 86 THR A N 1
ATOM 683 C CA . THR A 1 86 ? 0.495 -9.705 5.917 1.00 93.94 86 THR A CA 1
ATOM 684 C C . THR A 1 86 ? -0.569 -9.596 4.833 1.00 93.94 86 THR A C 1
ATOM 686 O O . THR A 1 86 ? -0.937 -10.584 4.198 1.00 93.94 86 THR A O 1
ATOM 689 N N . VAL A 1 87 ? -1.020 -8.373 4.585 1.00 94.19 87 VAL A N 1
ATOM 690 C CA . VAL A 1 87 ? -1.920 -8.018 3.492 1.00 94.19 87 VAL A CA 1
ATOM 691 C C . VAL A 1 87 ? -1.111 -7.348 2.394 1.00 94.19 87 VAL A C 1
ATOM 693 O O . VAL A 1 87 ? -0.265 -6.497 2.663 1.00 94.19 87 VAL A O 1
ATOM 696 N N . THR A 1 88 ? -1.392 -7.729 1.151 1.00 95.81 88 THR A N 1
AT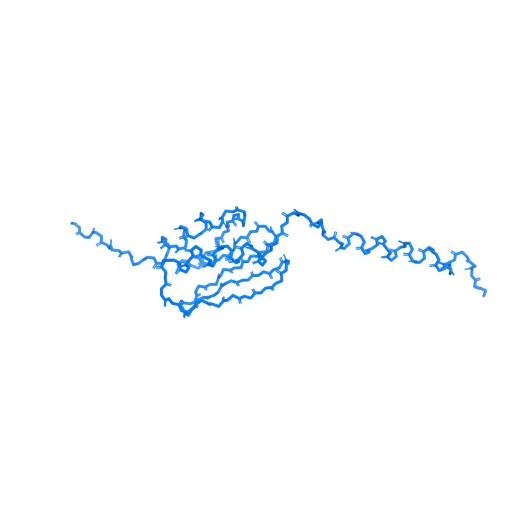OM 697 C CA . THR A 1 88 ? -0.826 -7.094 -0.039 1.00 95.81 88 THR A CA 1
ATOM 698 C C . THR A 1 88 ? -1.935 -6.488 -0.893 1.00 95.81 88 THR A C 1
ATOM 700 O O . THR A 1 88 ? -3.046 -7.022 -0.972 1.00 95.81 88 THR A O 1
ATOM 703 N N . HIS A 1 89 ? -1.649 -5.349 -1.518 1.00 93.69 89 HIS A N 1
ATOM 704 C CA . HIS A 1 89 ? -2.571 -4.649 -2.408 1.00 93.69 89 HIS A CA 1
ATOM 705 C C . HIS A 1 89 ? -1.816 -4.008 -3.572 1.00 93.69 89 HIS A C 1
ATOM 707 O O . HIS A 1 89 ? -0.714 -3.515 -3.355 1.00 93.69 89 HIS A O 1
ATOM 713 N N . PRO A 1 90 ? -2.374 -3.962 -4.790 1.00 93.62 90 PRO A N 1
ATOM 714 C CA . PRO A 1 90 ? -1.752 -3.245 -5.897 1.00 93.62 90 PRO A CA 1
ATOM 715 C C . PRO A 1 90 ? -1.528 -1.763 -5.573 1.00 93.62 90 PRO A C 1
ATOM 717 O O . PRO A 1 90 ? -2.422 -1.087 -5.061 1.00 93.62 90 PRO A O 1
ATOM 720 N N . ALA A 1 91 ? -0.340 -1.247 -5.889 1.00 92.00 91 ALA A N 1
ATOM 721 C CA . ALA A 1 91 ? 0.017 0.149 -5.641 1.00 92.00 91 ALA A CA 1
ATOM 722 C C . ALA A 1 91 ? -0.505 1.123 -6.715 1.00 92.00 91 ALA A C 1
ATOM 724 O O . ALA A 1 91 ? -0.438 2.337 -6.539 1.00 92.00 91 ALA A O 1
ATOM 725 N N . ASN A 1 92 ? -1.067 0.599 -7.810 1.00 88.75 92 ASN A N 1
ATOM 726 C CA . ASN A 1 92 ? -1.797 1.383 -8.809 1.00 88.75 92 ASN A CA 1
ATOM 727 C C . ASN A 1 92 ? -3.242 1.717 -8.392 1.00 88.75 92 ASN A C 1
ATOM 729 O O . ASN A 1 92 ? -3.901 2.463 -9.111 1.00 88.75 92 ASN A O 1
ATOM 733 N N . ASP A 1 93 ? -3.714 1.203 -7.250 1.00 91.25 93 ASP A N 1
ATOM 734 C CA . ASP A 1 93 ? -5.021 1.520 -6.664 1.00 91.25 93 ASP A CA 1
ATOM 735 C C . ASP A 1 93 ? -4.879 2.029 -5.210 1.00 91.25 93 ASP A C 1
ATOM 737 O O . ASP A 1 93 ? -5.131 1.294 -4.246 1.00 91.25 93 ASP A O 1
ATOM 741 N N . PRO A 1 94 ? -4.427 3.288 -5.020 1.00 91.38 94 PRO A N 1
ATOM 742 C CA . PRO A 1 94 ? -4.285 3.892 -3.696 1.00 91.38 94 PRO A CA 1
ATOM 743 C C . PRO A 1 94 ? -5.621 4.068 -2.970 1.00 91.38 94 PRO A C 1
ATOM 745 O O . PRO A 1 94 ? -5.681 3.866 -1.759 1.00 91.38 94 PRO A O 1
ATOM 748 N N . SER A 1 95 ? -6.695 4.388 -3.693 1.00 90.50 95 SER A N 1
ATOM 749 C CA . SER A 1 95 ? -8.022 4.597 -3.107 1.00 90.50 95 SER A CA 1
ATOM 750 C C . SER A 1 95 ? -8.607 3.279 -2.572 1.00 90.50 95 SER A C 1
ATOM 752 O O . SER A 1 95 ? -9.142 3.244 -1.462 1.00 90.50 95 SER A O 1
ATOM 754 N N . GLY A 1 96 ? -8.437 2.158 -3.287 1.00 92.38 96 GLY A N 1
ATOM 755 C CA . GLY A 1 96 ? -8.817 0.830 -2.793 1.00 92.38 96 GLY A CA 1
ATOM 756 C C . GLY A 1 96 ? -8.010 0.389 -1.568 1.00 92.38 96 GLY A C 1
ATOM 757 O O . GLY A 1 96 ? -8.575 -0.145 -0.605 1.00 92.38 96 GLY A O 1
ATOM 758 N N . ALA A 1 97 ? -6.705 0.683 -1.545 1.00 93.12 97 ALA A N 1
ATOM 759 C CA . ALA A 1 97 ? -5.868 0.450 -0.369 1.00 93.12 97 ALA A CA 1
ATOM 760 C C . ALA A 1 97 ? -6.340 1.289 0.831 1.00 93.12 97 ALA A C 1
ATOM 762 O O . ALA A 1 97 ? -6.523 0.744 1.923 1.00 93.12 97 ALA A O 1
ATOM 763 N N . ALA A 1 98 ? -6.623 2.579 0.626 1.00 91.31 98 ALA A N 1
ATOM 764 C CA . ALA A 1 98 ? -7.171 3.462 1.652 1.00 91.31 98 ALA A CA 1
ATOM 765 C C . ALA A 1 98 ? -8.510 2.946 2.197 1.00 91.31 98 ALA A C 1
ATOM 767 O O . ALA A 1 98 ? -8.686 2.883 3.411 1.00 91.31 98 ALA A O 1
ATOM 768 N N . ALA A 1 99 ? -9.427 2.486 1.343 1.00 90.38 99 ALA A N 1
ATOM 769 C CA . ALA A 1 99 ? -10.708 1.925 1.777 1.00 90.38 99 ALA A CA 1
ATOM 770 C C . ALA A 1 99 ? -10.542 0.691 2.686 1.00 90.38 99 ALA A C 1
ATOM 772 O O . ALA A 1 99 ? -11.241 0.558 3.700 1.00 90.38 99 ALA A O 1
ATOM 773 N N . ARG A 1 100 ? -9.585 -0.196 2.374 1.00 91.50 100 ARG A N 1
ATOM 774 C CA . ARG A 1 100 ? -9.263 -1.358 3.222 1.00 91.50 100 ARG A CA 1
ATOM 775 C C . ARG A 1 100 ? -8.655 -0.940 4.552 1.00 91.50 100 ARG A C 1
ATOM 777 O O . ARG A 1 100 ? -9.072 -1.450 5.590 1.00 91.50 100 ARG A O 1
ATOM 784 N N . LEU A 1 101 ? -7.706 -0.007 4.532 1.00 89.44 101 LEU A N 1
ATOM 785 C CA . LEU A 1 101 ? -7.085 0.525 5.745 1.00 89.44 101 LEU A CA 1
ATOM 786 C C . LEU A 1 101 ? -8.111 1.241 6.627 1.00 89.44 101 LEU A C 1
ATOM 788 O O . LEU A 1 101 ? -8.141 1.007 7.829 1.00 89.44 101 LEU A O 1
ATOM 792 N N . ASN A 1 102 ? -9.010 2.025 6.037 1.00 86.88 102 ASN A N 1
ATOM 793 C CA . ASN A 1 102 ? -10.100 2.693 6.742 1.00 86.88 102 ASN A CA 1
ATOM 794 C C . ASN A 1 102 ? -11.045 1.682 7.390 1.00 86.88 102 ASN A C 1
ATOM 796 O O . ASN A 1 102 ? -11.343 1.809 8.570 1.00 86.88 102 ASN A O 1
ATOM 800 N N . SER A 1 103 ? -11.453 0.638 6.665 1.00 86.31 103 SER A N 1
ATOM 801 C CA . SER A 1 103 ? -12.288 -0.442 7.219 1.00 86.31 103 SER A CA 1
ATOM 802 C C . SER A 1 103 ? -11.577 -1.183 8.355 1.00 86.31 103 SER A C 1
ATOM 804 O O . SER A 1 103 ? -12.182 -1.548 9.361 1.00 86.31 103 SER A O 1
ATOM 806 N N . MET A 1 104 ? -10.266 -1.378 8.209 1.00 84.38 104 MET A N 1
ATOM 807 C CA . MET A 1 104 ? -9.424 -2.013 9.210 1.00 84.38 104 MET A CA 1
ATOM 808 C C . MET A 1 104 ? -9.154 -1.114 10.411 1.00 84.38 104 MET A C 1
ATOM 810 O O . MET A 1 104 ? -8.908 -1.643 11.481 1.00 84.38 104 MET A O 1
ATOM 814 N N . LEU A 1 105 ? -9.167 0.209 10.302 1.00 77.25 105 LEU A N 1
ATOM 815 C CA . LEU A 1 105 ? -8.872 1.112 11.418 1.00 77.25 105 LEU A CA 1
ATOM 816 C C . LEU A 1 105 ? -10.131 1.705 12.055 1.00 77.25 105 LEU A C 1
ATOM 818 O O . LEU A 1 105 ? -10.076 2.114 13.214 1.00 77.25 105 LEU A O 1
ATOM 822 N N . ALA A 1 106 ? -11.259 1.724 11.342 1.00 70.12 106 ALA A N 1
ATOM 823 C CA . ALA A 1 106 ? -12.526 2.203 11.866 1.00 70.12 106 ALA A CA 1
ATOM 824 C C . ALA A 1 106 ? -12.840 1.495 13.197 1.00 70.12 106 ALA A C 1
ATOM 826 O O . ALA A 1 106 ? -12.666 0.268 13.310 1.00 70.12 106 ALA A O 1
ATOM 827 N N . PRO A 1 107 ? -13.294 2.232 14.227 1.00 56.47 107 PRO A N 1
ATOM 828 C CA . PRO A 1 107 ? -13.918 1.609 15.378 1.00 56.47 107 PRO A CA 1
ATOM 829 C C . PRO A 1 107 ? -15.027 0.718 14.831 1.00 56.47 107 PRO A C 1
ATOM 831 O O . PRO A 1 107 ? -15.908 1.201 14.119 1.00 56.47 107 PRO A O 1
ATOM 834 N N . GLN A 1 108 ? -14.966 -0.584 15.108 1.00 50.44 108 GLN A N 1
ATOM 835 C CA . GLN A 1 108 ? -16.123 -1.421 14.850 1.00 50.44 108 GLN A CA 1
ATOM 836 C C . GLN A 1 108 ? -17.191 -0.913 15.806 1.00 50.44 108 GLN A C 1
ATOM 838 O O . GLN A 1 108 ? -17.148 -1.205 17.000 1.00 50.44 108 GLN A O 1
ATOM 843 N N . VAL A 1 109 ? -18.098 -0.076 15.306 1.00 43.75 109 VAL A N 1
ATOM 844 C CA . VAL A 1 109 ? -19.364 0.159 15.980 1.00 43.75 109 VAL A CA 1
ATOM 845 C C . VAL A 1 109 ? -20.046 -1.195 15.921 1.00 43.75 109 VAL A C 1
ATOM 847 O O . VAL A 1 109 ? -20.648 -1.560 14.915 1.00 43.75 109 VAL A O 1
ATOM 850 N N . S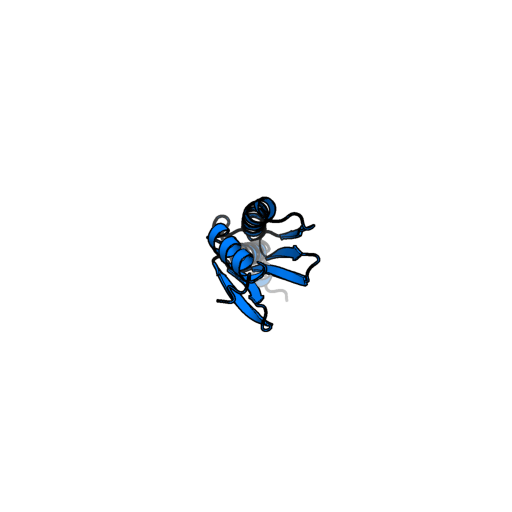ER A 1 110 ? -19.815 -1.993 16.962 1.00 42.28 110 SER A N 1
ATOM 851 C CA . SER A 1 110 ? -20.543 -3.221 17.203 1.00 42.28 110 SER A CA 1
ATOM 852 C C . SER A 1 110 ? -22.009 -2.821 17.232 1.00 42.28 110 SER A C 1
ATOM 854 O O . SER A 1 110 ? -22.461 -2.172 18.178 1.00 42.28 110 SER A O 1
ATOM 856 N N . ALA A 1 111 ? -22.729 -3.120 16.155 1.00 45.34 111 ALA A N 1
ATOM 857 C CA . ALA A 1 111 ? -24.174 -3.068 16.149 1.00 45.34 111 ALA A CA 1
ATOM 858 C C . ALA A 1 111 ? -24.644 -4.216 17.048 1.00 45.34 111 ALA A C 1
ATOM 860 O O . ALA A 1 111 ? -24.903 -5.324 16.587 1.00 45.34 111 ALA A O 1
ATOM 861 N N . ALA A 1 112 ? -24.658 -3.957 18.355 1.00 41.06 112 ALA A N 1
ATOM 862 C CA . ALA A 1 112 ? -25.427 -4.738 19.299 1.00 41.06 112 ALA A CA 1
ATOM 863 C C . ALA A 1 112 ? -26.905 -4.487 18.979 1.00 41.06 112 ALA A C 1
ATOM 865 O O . ALA A 1 112 ? -27.403 -3.375 19.172 1.00 41.06 112 ALA A O 1
ATOM 866 N N . ALA A 1 113 ? -27.557 -5.510 18.439 1.00 39.53 113 ALA A N 1
ATOM 867 C CA . ALA A 1 113 ? -29.003 -5.665 18.411 1.00 39.53 113 ALA A CA 1
ATOM 868 C C . ALA A 1 113 ? -29.355 -6.881 19.270 1.00 39.53 113 ALA A C 1
ATOM 870 O O . ALA A 1 113 ? -28.601 -7.880 19.189 1.00 39.53 113 ALA A O 1
#

Secondary structure (DSSP, 8-state):
---TTT--HHHHHHHHHHHHHHTS--TTS--HHHHHHHHHHHHHHH--SPEEEEE-SSEEEEEETTS-EEEEETTEEEEE-TTSPEEEEETT-HHHHHHHHHHHHS-------

Organism: NCBI:txid665004